Protein AF-A0A967LGB1-F1 (afdb_monomer)

Solvent-accessible surface area (backbone atoms only — not comparable to full-atom values): 3497 Å² total; per-residue (Å²): 135,54,72,69,59,50,52,53,48,51,51,51,51,52,52,51,59,64,46,43,62,35,52,50,49,46,41,76,75,66,44,76,90,50,81,71,61,73,75,47,85,78,74,76,80,69,56,78,71,35,53,53,46,74,74,110

pLDDT: mean 85.59, std 8.6, range [59.97, 97.56]

Structure (mmCIF, N/CA/C/O backbone):
data_AF-A0A967LGB1-F1
#
_entry.id   AF-A0A967LGB1-F1
#
loop_
_atom_site.group_PDB
_atom_site.id
_atom_site.type_symbol
_atom_site.label_atom_id
_atom_site.label_alt_id
_atom_site.label_comp_id
_atom_site.label_asym_id
_atom_site.label_entity_id
_atom_site.label_seq_id
_atom_site.pdbx_PDB_ins_code
_atom_site.Cartn_x
_atom_site.Cartn_y
_atom_site.Cartn_z
_atom_site.occupancy
_atom_site.B_iso_or_equiv
_atom_site.auth_seq_id
_atom_site.auth_comp_id
_atom_site.auth_asym_id
_atom_site.auth_atom_id
_atom_site.pdbx_PDB_model_num
ATOM 1 N N . MET A 1 1 ? -9.996 -4.969 25.288 1.00 70.25 1 MET A N 1
ATOM 2 C CA . MET A 1 1 ? -10.258 -4.113 24.112 1.00 70.25 1 MET A CA 1
ATOM 3 C C . MET A 1 1 ? -11.299 -3.08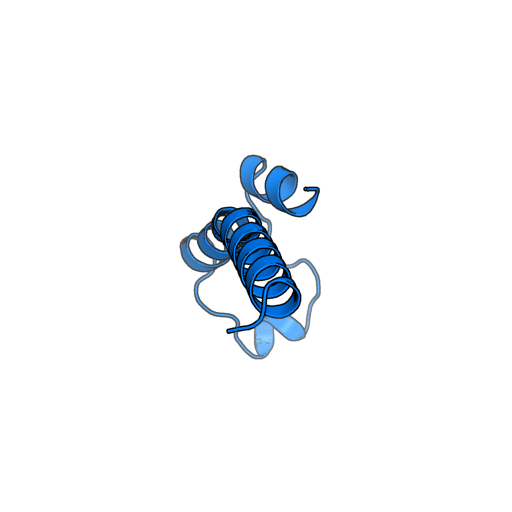7 24.512 1.00 70.25 1 MET A C 1
ATOM 5 O O . MET A 1 1 ? -12.386 -3.494 24.897 1.00 70.25 1 MET A O 1
ATOM 9 N N . THR A 1 2 ? -10.957 -1.797 24.516 1.00 94.12 2 THR A N 1
ATOM 10 C CA . THR A 1 2 ? -11.946 -0.726 24.725 1.00 94.12 2 THR A CA 1
ATOM 11 C C . THR A 1 2 ? -12.652 -0.419 23.403 1.00 94.12 2 THR A C 1
ATOM 13 O O . THR A 1 2 ? -12.134 -0.730 22.325 1.00 94.12 2 THR A O 1
ATOM 16 N N . THR A 1 3 ? -13.841 0.174 23.464 1.00 94.50 3 THR A N 1
ATOM 17 C CA . THR A 1 3 ? -14.612 0.586 22.279 1.00 94.50 3 THR A CA 1
ATOM 18 C C . THR A 1 3 ? -13.816 1.549 21.403 1.00 94.50 3 THR A C 1
ATOM 20 O O . THR A 1 3 ? -13.734 1.349 20.196 1.00 94.50 3 THR A O 1
ATOM 23 N N . GLU A 1 4 ? -13.149 2.530 22.009 1.00 94.50 4 GLU A N 1
ATOM 24 C CA . GLU A 1 4 ? -12.288 3.495 21.312 1.00 94.50 4 GLU A CA 1
ATOM 25 C C . GLU A 1 4 ? -11.152 2.812 20.541 1.00 94.50 4 GLU A C 1
ATOM 27 O O . GLU A 1 4 ? -10.949 3.075 19.356 1.00 94.50 4 GLU A O 1
ATOM 32 N N . LEU A 1 5 ? -10.453 1.868 21.182 1.00 96.38 5 LEU A N 1
ATOM 33 C CA . LEU A 1 5 ? -9.354 1.136 20.553 1.00 96.38 5 LEU A CA 1
ATOM 34 C C . LEU A 1 5 ? -9.854 0.221 19.427 1.00 96.38 5 LEU A C 1
ATOM 36 O O . LEU A 1 5 ? -9.174 0.032 18.419 1.00 96.38 5 LEU A O 1
ATOM 40 N N . THR A 1 6 ? -11.069 -0.307 19.568 1.00 94.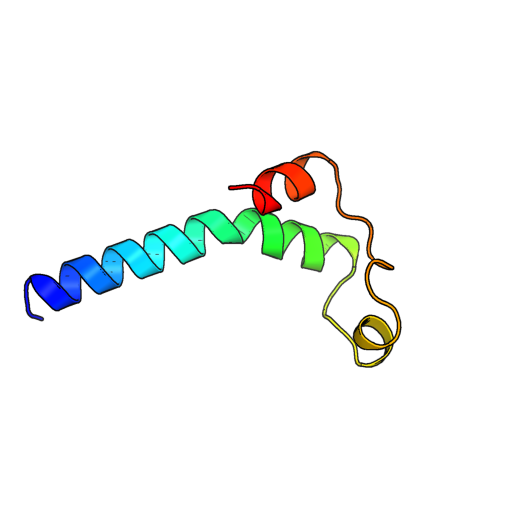88 6 TH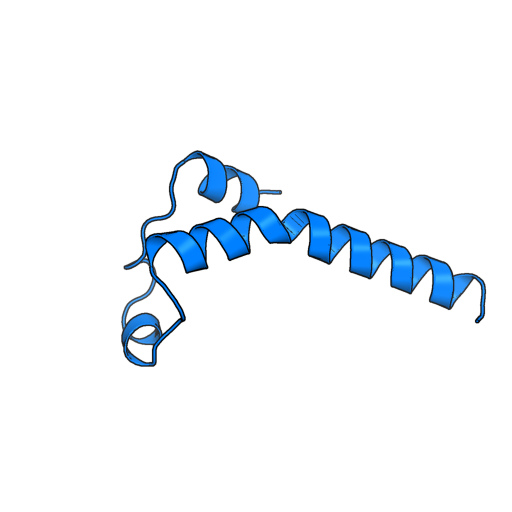R A N 1
ATOM 41 C CA . THR A 1 6 ? -11.724 -1.112 18.532 1.00 94.88 6 THR A CA 1
ATOM 42 C C . THR A 1 6 ? -12.038 -0.262 17.302 1.00 94.88 6 THR A C 1
ATOM 44 O O . THR A 1 6 ? -11.705 -0.664 16.188 1.00 94.88 6 THR A O 1
ATOM 47 N N . TYR A 1 7 ? -12.600 0.938 17.485 1.00 96.38 7 TYR A N 1
ATOM 48 C CA . TYR A 1 7 ? -12.841 1.868 16.378 1.00 96.38 7 TYR A CA 1
ATOM 49 C C . TYR A 1 7 ? -11.544 2.292 15.689 1.00 96.38 7 TYR A C 1
ATOM 51 O O . TYR A 1 7 ? -11.481 2.244 14.463 1.00 96.38 7 TYR A O 1
ATOM 59 N N . LEU A 1 8 ? -10.497 2.622 16.454 1.00 96.62 8 LEU A N 1
ATOM 60 C CA . LEU A 1 8 ? -9.180 2.946 15.898 1.00 96.62 8 LEU A CA 1
ATOM 61 C C . LEU A 1 8 ? -8.597 1.787 15.075 1.00 96.62 8 LEU A C 1
ATOM 63 O O . LEU A 1 8 ? -8.002 1.995 14.021 1.00 96.62 8 LEU A O 1
ATOM 67 N N . THR A 1 9 ? -8.776 0.554 15.545 1.00 97.38 9 THR A N 1
ATOM 68 C CA . THR A 1 9 ? -8.286 -0.628 14.828 1.00 97.38 9 THR A CA 1
ATOM 69 C C . THR A 1 9 ? -9.028 -0.798 13.504 1.00 97.38 9 THR A C 1
ATOM 71 O O . THR A 1 9 ? -8.399 -1.009 12.469 1.00 97.38 9 THR A O 1
ATOM 74 N N . TRP A 1 10 ? -10.355 -0.653 13.501 1.00 97.56 10 TRP A N 1
ATOM 75 C CA . TRP A 1 10 ? -11.147 -0.766 12.275 1.00 97.56 10 TRP A CA 1
ATOM 76 C C . TRP A 1 10 ? -10.852 0.343 11.268 1.00 97.56 10 TRP A C 1
ATOM 78 O O . TRP A 1 10 ? -10.765 0.057 10.074 1.00 97.56 10 TRP A O 1
ATOM 88 N N . THR A 1 11 ? -10.645 1.582 11.717 1.00 96.19 11 THR A N 1
ATOM 89 C CA . THR A 1 11 ? -10.253 2.675 10.815 1.00 96.19 11 THR A CA 1
ATOM 90 C C . THR A 1 11 ? -8.858 2.453 10.235 1.00 96.19 11 THR A C 1
ATOM 92 O O . THR A 1 11 ? -8.661 2.661 9.038 1.00 96.19 11 THR A O 1
ATOM 95 N N . ALA A 1 12 ? -7.910 1.949 11.031 1.00 95.62 12 ALA A N 1
ATOM 96 C CA . ALA A 1 12 ? -6.583 1.580 10.544 1.00 95.62 12 ALA A CA 1
ATOM 97 C C . ALA A 1 12 ? -6.645 0.449 9.501 1.00 95.62 12 ALA A C 1
ATOM 99 O O . ALA A 1 12 ? -6.006 0.543 8.453 1.00 95.62 12 ALA A O 1
ATOM 100 N N . VAL A 1 13 ? -7.452 -0.590 9.746 1.00 97.12 13 VAL A N 1
ATOM 101 C CA . VAL A 1 13 ? -7.660 -1.692 8.790 1.00 97.12 13 VAL A CA 1
ATOM 102 C C . VAL A 1 13 ? -8.292 -1.184 7.497 1.00 97.12 13 VAL A C 1
ATOM 104 O O . VAL A 1 13 ? -7.808 -1.518 6.418 1.00 97.12 13 VAL A O 1
ATOM 107 N N . LEU A 1 14 ? -9.328 -0.345 7.579 1.00 95.81 14 LEU A N 1
ATOM 108 C CA . LEU A 1 14 ? -9.960 0.255 6.401 1.00 95.81 14 LEU A CA 1
ATOM 109 C C . LEU A 1 14 ? -8.967 1.084 5.578 1.00 95.81 14 LEU A C 1
ATOM 111 O O . LEU A 1 14 ? -8.937 0.954 4.356 1.00 95.81 14 LEU A O 1
ATOM 115 N N . CYS A 1 15 ? -8.120 1.876 6.239 1.00 93.94 15 CYS A N 1
ATOM 116 C CA . CYS A 1 15 ? -7.059 2.639 5.582 1.00 93.94 15 CYS A CA 1
ATOM 117 C C . CYS A 1 15 ? -6.074 1.718 4.841 1.00 93.94 15 CYS A C 1
ATOM 119 O O . CYS A 1 15 ? -5.761 1.939 3.671 1.00 93.94 15 CYS A O 1
ATOM 121 N N . LEU A 1 16 ? -5.648 0.628 5.484 1.00 93.69 16 LEU A N 1
ATOM 122 C CA . LEU A 1 16 ? -4.731 -0.348 4.891 1.00 93.69 16 LEU A CA 1
ATOM 123 C C . LEU A 1 16 ? -5.357 -1.036 3.664 1.00 93.69 16 LEU A C 1
ATOM 125 O O . LEU A 1 16 ? -4.722 -1.153 2.613 1.00 93.69 16 LEU A O 1
ATOM 129 N N . VAL A 1 17 ? -6.628 -1.433 3.763 1.00 94.56 17 VAL A N 1
ATOM 130 C CA . VAL A 1 17 ? -7.377 -2.038 2.650 1.00 94.56 17 VAL A CA 1
ATOM 131 C C . VAL A 1 17 ? -7.502 -1.064 1.476 1.00 94.56 17 VAL A C 1
ATOM 1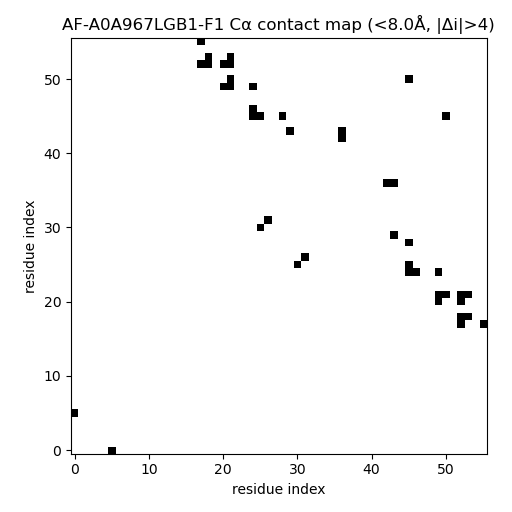33 O O . VAL A 1 17 ? -7.266 -1.463 0.336 1.00 94.56 17 VAL A O 1
ATOM 136 N N . LEU A 1 18 ? -7.796 0.212 1.740 1.00 91.62 18 LEU A N 1
ATOM 137 C CA . LEU A 1 18 ? -7.919 1.242 0.704 1.00 91.62 18 LEU A CA 1
ATOM 138 C C . LEU A 1 18 ? -6.609 1.441 -0.079 1.00 91.62 18 LEU A C 1
ATOM 140 O O . LEU A 1 18 ? -6.635 1.612 -1.296 1.00 91.62 18 LEU A O 1
ATOM 144 N N . TRP A 1 19 ? -5.464 1.345 0.601 1.00 90.50 19 TRP A N 1
ATOM 145 C CA . TRP A 1 19 ? -4.135 1.511 0.000 1.00 90.50 19 TRP A CA 1
ATOM 146 C C . TRP A 1 19 ? -3.568 0.246 -0.652 1.00 90.50 19 TRP A C 1
ATOM 148 O O . TRP A 1 19 ? -2.657 0.324 -1.481 1.00 90.50 19 TRP A O 1
ATOM 158 N N . THR A 1 20 ? -4.111 -0.926 -0.325 1.00 91.75 20 THR A N 1
ATOM 159 C CA . THR A 1 20 ? -3.675 -2.215 -0.883 1.00 91.75 20 THR A CA 1
ATOM 160 C C . THR A 1 20 ? -3.576 -2.219 -2.420 1.00 91.75 20 THR A C 1
ATOM 162 O O . THR A 1 20 ? -2.522 -2.614 -2.925 1.00 91.75 20 THR A O 1
ATOM 165 N N . PRO A 1 21 ? -4.576 -1.757 -3.205 1.00 89.00 21 PRO A N 1
ATOM 166 C CA . PRO A 1 21 ? -4.472 -1.752 -4.668 1.00 89.00 21 PRO A CA 1
ATOM 167 C C . PRO A 1 21 ? -3.317 -0.891 -5.194 1.00 89.00 21 PRO A C 1
ATOM 169 O O . PRO A 1 21 ? -2.667 -1.283 -6.164 1.00 89.00 21 PRO A O 1
ATOM 172 N N . TYR A 1 22 ? -3.022 0.241 -4.551 1.00 87.81 22 TYR A N 1
ATOM 173 C CA . TYR A 1 22 ? -1.889 1.093 -4.917 1.00 87.81 22 TYR A CA 1
ATOM 174 C C . TYR A 1 22 ? -0.549 0.380 -4.666 1.00 87.81 22 TYR A C 1
ATOM 176 O O . TYR A 1 22 ? 0.311 0.337 -5.549 1.00 87.81 22 TYR A O 1
ATOM 184 N N . ILE A 1 23 ? -0.399 -0.267 -3.504 1.00 87.62 23 ILE A N 1
ATOM 185 C CA . ILE A 1 23 ? 0.814 -1.025 -3.153 1.00 87.62 23 ILE A CA 1
ATOM 186 C C . ILE A 1 23 ? 1.021 -2.195 -4.125 1.00 87.62 23 ILE A C 1
ATOM 188 O O . ILE A 1 23 ? 2.126 -2.383 -4.639 1.00 87.62 23 ILE A O 1
ATOM 192 N N . VAL A 1 24 ? -0.041 -2.949 -4.427 1.00 89.69 24 VAL A N 1
ATOM 193 C CA . VAL A 1 24 ? 0.001 -4.079 -5.371 1.00 89.69 24 VAL A CA 1
ATOM 194 C C . VAL A 1 24 ? 0.359 -3.612 -6.784 1.00 89.69 24 VAL A C 1
ATOM 196 O O . VAL A 1 24 ? 1.127 -4.279 -7.479 1.00 89.69 24 VAL A O 1
ATOM 199 N N . ALA A 1 25 ? -0.143 -2.457 -7.225 1.00 88.12 25 ALA A N 1
ATOM 200 C CA . ALA A 1 25 ? 0.236 -1.881 -8.515 1.00 88.12 25 ALA A CA 1
ATOM 201 C C . ALA A 1 25 ? 1.742 -1.589 -8.592 1.00 88.12 25 ALA A C 1
ATOM 203 O O . ALA A 1 25 ? 2.384 -1.911 -9.593 1.00 88.12 25 ALA A O 1
ATOM 204 N N . GLY A 1 26 ? 2.303 -1.007 -7.527 1.00 84.88 26 GLY A N 1
ATOM 205 C CA . GLY A 1 26 ? 3.726 -0.694 -7.432 1.00 84.88 26 GLY A CA 1
ATOM 206 C C . GLY A 1 26 ? 4.606 -1.944 -7.463 1.00 84.88 26 GLY A C 1
ATOM 207 O O . GLY A 1 26 ? 5.538 -2.019 -8.266 1.00 84.88 26 GLY A O 1
ATOM 208 N N . THR A 1 27 ? 4.284 -2.945 -6.639 1.00 86.00 27 THR A N 1
ATOM 209 C CA . THR A 1 27 ? 5.084 -4.177 -6.530 1.00 86.00 27 THR A CA 1
ATOM 210 C C . THR A 1 27 ? 4.961 -5.073 -7.759 1.00 86.00 27 THR A C 1
ATOM 212 O O . THR A 1 27 ? 5.964 -5.626 -8.201 1.00 86.00 27 THR A O 1
ATOM 215 N N . SER A 1 28 ? 3.772 -5.187 -8.360 1.00 84.81 28 SER A N 1
ATOM 216 C CA . SER A 1 28 ? 3.566 -6.014 -9.561 1.00 84.81 28 SER A CA 1
ATOM 217 C C . SER A 1 28 ? 4.259 -5.460 -10.807 1.00 84.81 28 SER A C 1
ATOM 219 O O . SER A 1 28 ? 4.683 -6.235 -11.662 1.00 84.81 28 SER A O 1
ATOM 221 N N . ARG A 1 29 ? 4.375 -4.132 -10.933 1.00 81.69 29 ARG A N 1
ATOM 222 C CA . ARG A 1 29 ? 4.979 -3.490 -12.111 1.00 81.69 29 ARG A CA 1
ATOM 223 C C . ARG A 1 29 ? 6.473 -3.268 -11.987 1.00 81.69 29 ARG A C 1
ATOM 225 O O . ARG A 1 29 ? 7.183 -3.448 -12.969 1.00 81.69 29 ARG A O 1
ATOM 232 N N . HIS A 1 30 ? 6.926 -2.858 -10.808 1.00 79.69 30 HIS A N 1
ATOM 233 C CA . HIS A 1 30 ? 8.290 -2.372 -10.619 1.00 79.69 30 HIS A CA 1
ATOM 234 C C . HIS A 1 30 ? 9.087 -3.203 -9.608 1.00 79.69 30 HIS A C 1
ATOM 236 O O . HIS A 1 30 ? 10.259 -2.926 -9.374 1.00 79.69 30 HIS A O 1
ATOM 242 N N . GLY A 1 31 ? 8.475 -4.221 -8.996 1.00 83.06 31 GLY A N 1
ATOM 243 C CA . GLY A 1 31 ? 9.093 -4.988 -7.918 1.00 83.06 31 GLY A CA 1
ATOM 244 C C . GLY A 1 31 ? 9.285 -4.159 -6.644 1.00 83.06 31 GLY A C 1
ATOM 245 O O . GLY A 1 31 ? 8.725 -3.070 -6.477 1.00 83.06 31 GLY A O 1
ATOM 246 N N . PHE A 1 32 ? 10.093 -4.678 -5.721 1.00 82.00 32 PHE A N 1
ATOM 247 C CA . PHE A 1 32 ? 10.429 -3.973 -4.483 1.00 82.00 32 PHE A CA 1
ATOM 248 C C . PHE A 1 32 ? 11.211 -2.679 -4.755 1.00 82.00 32 PHE A C 1
ATOM 250 O O . PHE A 1 32 ? 11.858 -2.524 -5.793 1.00 82.00 32 PHE A O 1
ATOM 257 N N . LEU A 1 33 ?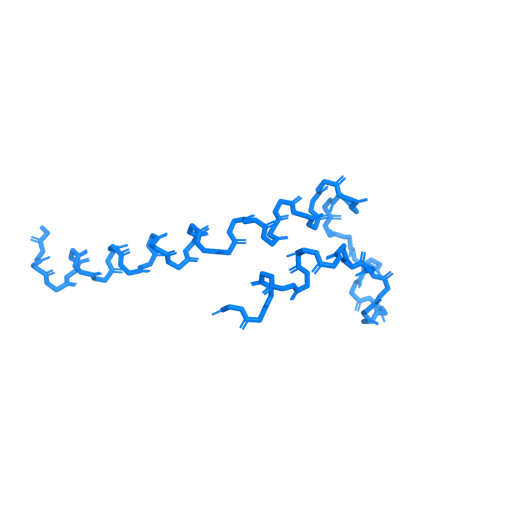 11.122 -1.727 -3.825 1.00 82.25 33 LEU A N 1
ATOM 258 C CA . LEU A 1 33 ? 11.889 -0.485 -3.886 1.00 82.25 33 LEU A CA 1
ATOM 259 C C . LEU A 1 33 ? 13.364 -0.776 -3.602 1.00 82.25 33 LEU A C 1
ATOM 261 O O . LEU A 1 33 ? 13.700 -1.424 -2.610 1.00 82.25 33 LEU A O 1
ATOM 265 N N . THR A 1 34 ? 14.239 -0.269 -4.459 1.00 84.50 34 THR A N 1
ATOM 266 C CA . THR A 1 34 ? 15.693 -0.328 -4.298 1.00 84.50 34 THR A CA 1
ATOM 267 C C . THR A 1 34 ? 16.242 1.051 -3.941 1.00 84.50 34 THR A C 1
ATOM 269 O O . THR A 1 34 ? 15.594 2.070 -4.167 1.00 84.50 34 THR A O 1
ATOM 272 N N . ALA A 1 35 ? 17.471 1.116 -3.422 1.00 82.69 35 ALA A N 1
ATOM 273 C CA . ALA A 1 35 ? 18.133 2.390 -3.120 1.00 82.69 35 ALA A CA 1
ATOM 274 C C . ALA A 1 35 ? 18.224 3.330 -4.344 1.00 82.69 35 ALA A C 1
ATOM 276 O O . ALA A 1 35 ? 18.196 4.550 -4.192 1.00 82.69 35 ALA A O 1
ATOM 277 N N . ALA A 1 36 ? 18.300 2.771 -5.559 1.00 81.38 36 ALA A N 1
ATOM 278 C CA . ALA A 1 36 ? 18.350 3.543 -6.797 1.00 81.38 36 ALA A CA 1
ATOM 279 C C . ALA A 1 36 ? 17.018 4.249 -7.107 1.00 81.38 36 ALA A C 1
ATOM 281 O O . ALA A 1 36 ? 17.035 5.366 -7.622 1.00 81.38 36 ALA A O 1
ATOM 282 N N . ASP A 1 37 ? 15.883 3.649 -6.735 1.00 80.31 37 ASP A N 1
ATOM 283 C CA . ASP A 1 37 ? 14.550 4.227 -6.958 1.00 80.31 37 ASP A CA 1
ATOM 284 C C . ASP A 1 37 ? 14.322 5.512 -6.142 1.00 80.31 37 ASP A C 1
ATOM 286 O O . ASP A 1 37 ? 13.548 6.374 -6.549 1.00 80.31 37 ASP A O 1
ATOM 290 N N . TYR A 1 38 ? 15.036 5.686 -5.024 1.00 79.31 38 TYR A N 1
ATOM 291 C CA . TYR A 1 38 ? 14.976 6.904 -4.206 1.00 79.31 38 TYR A CA 1
ATOM 292 C C . TYR A 1 38 ? 15.840 8.050 -4.744 1.00 79.31 38 TYR A C 1
ATOM 294 O O . TYR A 1 38 ? 15.704 9.184 -4.289 1.00 79.31 38 TYR A O 1
ATOM 302 N N . ARG A 1 39 ? 16.740 7.783 -5.701 1.00 83.00 39 ARG A N 1
ATOM 303 C CA . ARG A 1 39 ? 17.641 8.805 -6.256 1.00 83.00 39 ARG A CA 1
ATOM 304 C C . ARG A 1 39 ? 16.907 9.767 -7.192 1.00 83.00 39 ARG A C 1
ATOM 306 O O . ARG A 1 39 ? 17.278 10.935 -7.255 1.00 83.00 39 ARG A O 1
ATOM 313 N N . ILE A 1 40 ? 15.905 9.278 -7.931 1.00 77.56 40 ILE A N 1
ATOM 314 C CA . ILE A 1 40 ? 15.148 10.069 -8.910 1.00 77.56 40 ILE A CA 1
ATOM 315 C C . ILE A 1 40 ? 13.646 9.927 -8.626 1.00 77.56 40 ILE A C 1
ATOM 317 O O . ILE A 1 40 ? 13.079 8.860 -8.890 1.00 77.56 40 ILE A O 1
ATOM 321 N N . PRO A 1 41 ? 12.984 10.988 -8.128 1.00 68.00 41 PRO A N 1
ATOM 322 C CA . PRO A 1 41 ? 11.549 10.955 -7.877 1.00 68.00 41 PRO A CA 1
ATOM 323 C C . PRO A 1 41 ? 10.770 10.804 -9.192 1.00 68.00 41 PRO A C 1
ATOM 325 O O . PRO A 1 41 ? 11.097 11.432 -10.196 1.00 68.00 41 PRO A O 1
ATOM 328 N N . GLY A 1 42 ? 9.725 9.971 -9.191 1.00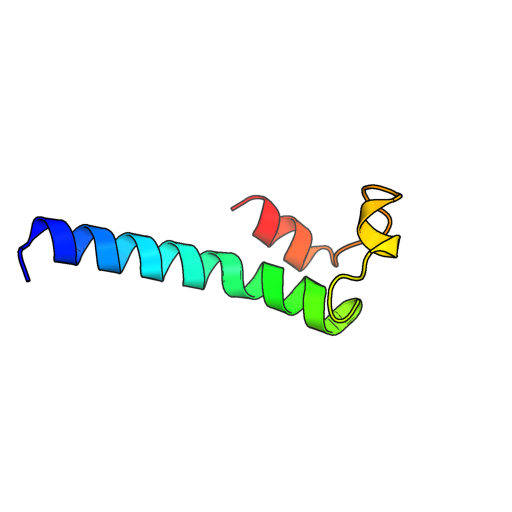 69.81 42 GLY A N 1
ATOM 329 C CA . GLY A 1 42 ? 8.794 9.835 -10.322 1.00 69.81 42 GLY A CA 1
ATOM 330 C C . GLY A 1 42 ? 9.263 8.949 -11.483 1.00 69.81 42 GLY A C 1
ATOM 331 O O . GLY A 1 42 ? 8.582 8.879 -12.501 1.00 69.81 42 GLY A O 1
ATOM 332 N N . SER A 1 43 ? 10.385 8.239 -11.345 1.00 67.81 43 SER A N 1
ATOM 333 C CA . SER A 1 43 ? 10.875 7.301 -12.372 1.00 67.81 43 SER A CA 1
ATOM 334 C C . SER A 1 43 ? 9.927 6.114 -12.617 1.00 67.81 43 SER A C 1
ATOM 336 O O . SER A 1 43 ? 9.865 5.575 -13.723 1.00 67.81 43 SER A O 1
ATOM 338 N N . ARG A 1 44 ? 9.146 5.724 -11.603 1.00 75.25 44 ARG A N 1
ATOM 339 C CA . ARG A 1 44 ? 8.170 4.631 -11.673 1.00 75.25 44 ARG A CA 1
ATOM 340 C C . ARG A 1 44 ? 6.788 5.161 -12.041 1.00 75.25 44 ARG A C 1
ATOM 342 O O . ARG A 1 44 ? 6.016 5.579 -11.182 1.00 75.25 44 ARG A O 1
ATOM 349 N N . VAL A 1 45 ? 6.458 5.096 -13.328 1.00 79.75 45 VAL A N 1
ATOM 350 C CA . VAL A 1 45 ? 5.119 5.441 -13.821 1.00 79.75 45 VAL A CA 1
ATOM 351 C C . VAL A 1 45 ? 4.120 4.374 -13.362 1.00 79.75 45 VAL A C 1
ATOM 353 O O . VAL A 1 45 ? 4.294 3.182 -13.637 1.00 79.75 45 VAL A O 1
ATOM 356 N N . LEU A 1 46 ? 3.081 4.788 -12.636 1.00 81.25 46 LEU A N 1
ATOM 357 C CA . LEU A 1 46 ? 1.971 3.919 -12.245 1.00 81.25 46 LEU A CA 1
ATOM 358 C C . LEU A 1 46 ? 0.926 3.823 -13.369 1.00 81.25 46 LEU A C 1
ATOM 360 O O . LEU A 1 46 ? 0.752 4.764 -14.145 1.00 81.25 46 LEU A O 1
ATOM 364 N N . PRO A 1 47 ? 0.196 2.700 -13.477 1.00 83.75 47 PRO A N 1
ATOM 365 C CA . PRO A 1 47 ? -0.901 2.594 -14.429 1.00 83.75 47 PRO A CA 1
ATOM 366 C C . PRO A 1 47 ? -2.058 3.549 -14.062 1.00 83.75 47 PRO A C 1
ATOM 368 O O . PRO A 1 47 ? -2.278 3.808 -12.877 1.00 83.75 47 PRO A O 1
ATOM 371 N N . PRO A 1 48 ? -2.878 4.007 -15.032 1.00 85.12 48 PRO A N 1
ATOM 372 C CA . PRO A 1 48 ? -3.917 5.023 -14.797 1.00 85.12 48 PRO A CA 1
ATOM 373 C C . PRO A 1 48 ? -4.963 4.662 -13.732 1.00 85.12 48 PRO A C 1
ATOM 375 O O . PRO A 1 48 ? -5.583 5.530 -13.126 1.00 85.12 48 PRO A O 1
ATOM 378 N N . TRP A 1 49 ? -5.209 3.372 -13.495 1.00 83.75 49 TRP A N 1
ATOM 379 C CA . TRP A 1 49 ? -6.101 2.931 -12.422 1.00 83.75 49 TRP A CA 1
ATOM 380 C C . TRP A 1 49 ? -5.452 3.024 -11.034 1.00 83.75 49 TRP A C 1
ATOM 382 O O . TRP A 1 49 ? -6.155 3.305 -10.070 1.00 83.75 49 TRP A O 1
ATOM 392 N N . ALA A 1 50 ? -4.135 2.837 -10.9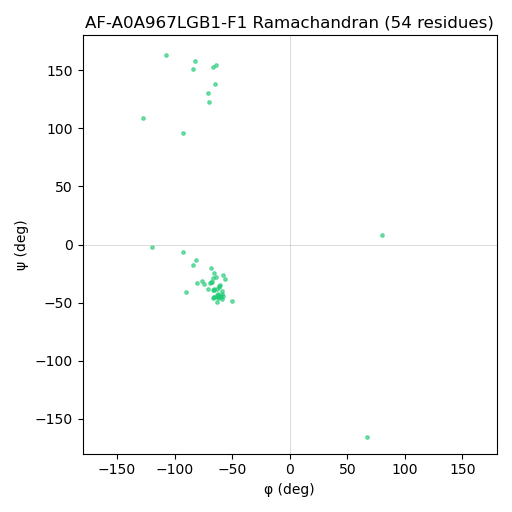29 1.00 85.25 50 ALA A N 1
ATOM 393 C CA . ALA A 1 50 ? -3.404 2.943 -9.669 1.00 85.25 50 ALA A CA 1
ATOM 394 C C . ALA A 1 50 ? -3.118 4.402 -9.309 1.00 85.25 50 ALA A C 1
ATOM 396 O O . ALA A 1 50 ? -3.188 4.762 -8.140 1.00 85.25 50 ALA A O 1
ATOM 397 N N . ASP A 1 51 ? -2.901 5.2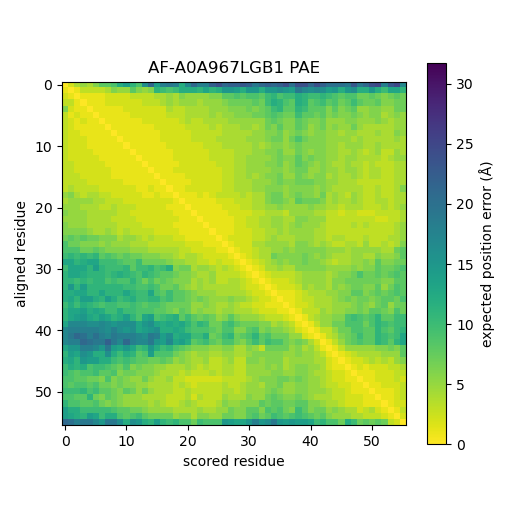59 -10.311 1.00 84.25 51 ASP A N 1
ATOM 398 C CA . ASP A 1 51 ? -2.850 6.710 -10.104 1.00 84.25 51 ASP A CA 1
ATOM 399 C C . ASP A 1 51 ? -4.177 7.246 -9.536 1.00 84.25 51 ASP A C 1
ATOM 401 O O . ASP A 1 51 ? -4.184 8.113 -8.670 1.00 84.25 51 ASP A O 1
ATOM 405 N N . ARG A 1 52 ? -5.321 6.670 -9.940 1.00 83.00 52 ARG A N 1
ATOM 406 C CA . ARG A 1 52 ? -6.617 6.975 -9.308 1.00 83.00 52 ARG A CA 1
ATOM 407 C C . ARG A 1 52 ? -6.688 6.503 -7.855 1.00 83.00 52 ARG A C 1
ATOM 409 O O . ARG A 1 52 ? -7.243 7.222 -7.036 1.00 83.00 52 ARG A O 1
ATOM 416 N N . ALA A 1 53 ? -6.117 5.342 -7.535 1.00 84.19 53 ALA A N 1
ATOM 417 C CA . ALA A 1 53 ? -6.062 4.836 -6.162 1.00 84.19 53 ALA A CA 1
ATOM 418 C C . ALA A 1 53 ? -5.165 5.694 -5.248 1.00 84.19 53 ALA A C 1
ATOM 420 O O . ALA A 1 53 ? -5.449 5.797 -4.065 1.00 84.19 53 ALA A O 1
ATOM 421 N N . GLN A 1 54 ? -4.138 6.359 -5.792 1.00 80.44 54 GLN A N 1
ATOM 422 C CA . GLN A 1 54 ? -3.292 7.307 -5.049 1.00 80.44 54 GLN A CA 1
ATOM 423 C C . GLN A 1 54 ? -4.035 8.596 -4.642 1.00 80.44 54 GLN A C 1
ATOM 425 O O . GLN A 1 54 ? -3.578 9.324 -3.766 1.00 80.44 54 GLN A O 1
ATOM 430 N N . ARG A 1 55 ? -5.149 8.921 -5.309 1.00 72.94 55 ARG A N 1
ATOM 431 C CA . ARG A 1 55 ? -5.940 10.138 -5.052 1.00 72.94 55 ARG A CA 1
ATOM 432 C C . ARG A 1 55 ? -7.079 9.924 -4.048 1.00 72.94 55 ARG A C 1
ATOM 434 O O . ARG A 1 55 ? -7.774 10.893 -3.752 1.00 72.94 55 ARG A O 1
ATOM 441 N N . ALA A 1 56 ? -7.312 8.680 -3.624 1.00 59.97 56 ALA A N 1
ATOM 442 C CA . ALA A 1 56 ? -8.340 8.303 -2.655 1.00 59.97 56 ALA A CA 1
ATOM 443 C C . ALA A 1 56 ? -7.837 8.501 -1.221 1.00 59.97 56 ALA A C 1
ATOM 445 O O . ALA A 1 56 ? -8.664 8.921 -0.384 1.00 59.97 56 ALA A O 1
#

Mean predicted aligned error: 5.72 Å

Radius of gyration: 15.11 Å; Cα contacts (8 Å, |Δi|>4): 22; chains: 1; bounding box: 33×17×40 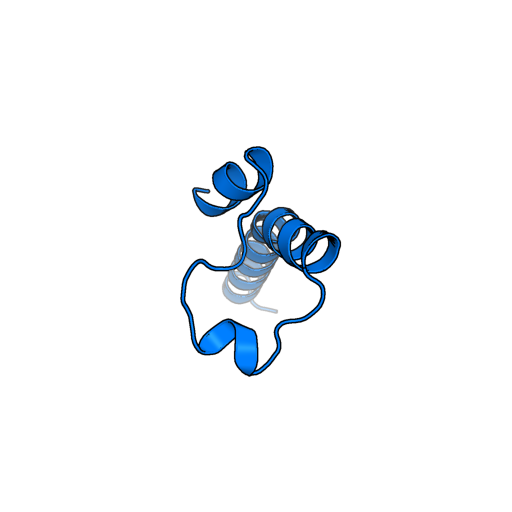Å

Sequence (56 aa):
MTTELTYLTWTAVLCLVLWTPYIVAGTSRHGFLTAADYRIPGSRVLPPWADRAQRA

Secondary structure (DSSP, 8-state):
--HHHHHHHHHHHHHHHHHHHHHHHHHHHH-S--TTTTTSTT-SPPPHHHHHHTT-

Foldseek 3Di:
DDPVVVVVVVVVVVVCVLCVVLVCQCCVQPNDDDPVCVVDPPPDDGDPVSVVSVVD